Protein AF-A0A662S232-F1 (afdb_monomer_lite)

Structure (mmCIF, N/CA/C/O backbone):
data_AF-A0A662S232-F1
#
_entry.id   AF-A0A662S232-F1
#
loop_
_atom_site.group_PDB
_atom_site.id
_atom_site.type_s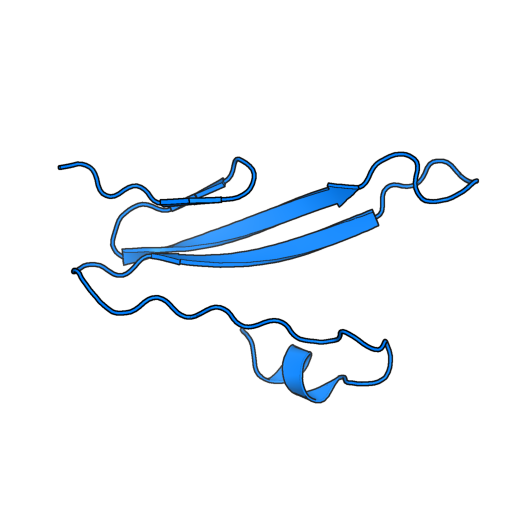ymbol
_atom_site.label_atom_id
_atom_site.label_alt_id
_atom_site.label_comp_id
_atom_site.label_asym_id
_atom_site.label_entity_id
_atom_site.label_seq_id
_atom_site.pdbx_PDB_ins_code
_atom_site.Cartn_x
_atom_site.Cartn_y
_atom_site.Cartn_z
_atom_site.occupancy
_atom_site.B_iso_or_equiv
_atom_site.auth_seq_id
_atom_site.auth_comp_id
_atom_site.auth_asym_id
_atom_site.auth_atom_id
_atom_site.pdbx_PDB_model_num
ATOM 1 N N . MET A 1 1 ? -6.078 7.554 24.759 1.00 52.59 1 MET A N 1
ATOM 2 C CA . MET A 1 1 ? -4.865 7.744 23.936 1.00 52.59 1 MET A CA 1
ATOM 3 C C . MET A 1 1 ? -5.320 7.956 22.509 1.00 52.59 1 MET A C 1
ATOM 5 O O . MET A 1 1 ? -6.179 7.200 22.072 1.00 52.59 1 MET A O 1
ATOM 9 N N . GLU A 1 2 ? -4.808 8.971 21.814 1.00 64.06 2 GLU A N 1
ATOM 10 C CA . GLU A 1 2 ? -4.985 9.051 20.360 1.00 64.06 2 GLU A CA 1
ATOM 11 C C . GLU A 1 2 ? -4.380 7.795 19.728 1.00 64.06 2 GLU A C 1
ATOM 13 O O . GLU A 1 2 ? -3.203 7.500 19.929 1.00 64.06 2 GLU A O 1
ATOM 18 N N . ARG A 1 3 ? -5.205 7.030 19.011 1.00 84.62 3 ARG A N 1
ATOM 19 C CA . ARG A 1 3 ? -4.810 5.804 18.302 1.00 84.62 3 ARG A CA 1
ATOM 20 C C . ARG A 1 3 ? -4.719 6.070 16.806 1.00 84.62 3 ARG A C 1
ATOM 22 O O . ARG A 1 3 ? -5.255 5.327 15.991 1.00 84.62 3 ARG A O 1
ATOM 29 N N . ASN A 1 4 ? -4.084 7.181 16.459 1.00 94.56 4 ASN A N 1
ATOM 30 C CA . ASN A 1 4 ? -3.877 7.548 15.070 1.00 94.56 4 ASN A CA 1
ATOM 31 C C . ASN A 1 4 ? -2.804 6.618 14.491 1.00 94.56 4 ASN A C 1
ATOM 33 O O . AS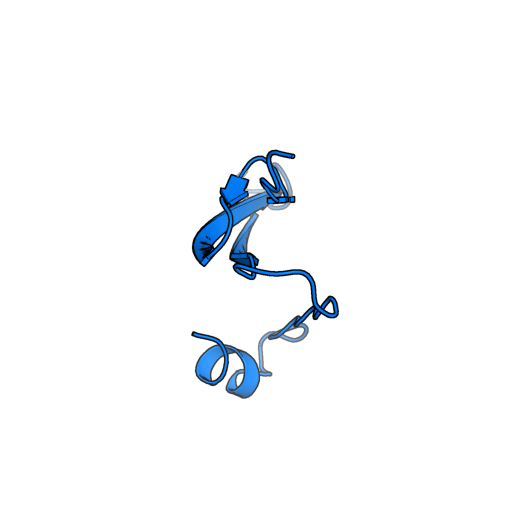N A 1 4 ? -1.675 6.580 14.984 1.00 94.56 4 ASN A O 1
ATOM 37 N N . LEU A 1 5 ? -3.159 5.853 13.463 1.00 95.06 5 LEU A N 1
ATOM 38 C CA . LEU A 1 5 ? -2.235 4.984 12.751 1.00 95.06 5 LEU A CA 1
ATOM 39 C C . LEU A 1 5 ? -1.576 5.777 11.628 1.00 95.06 5 LEU A C 1
ATOM 41 O O . LEU A 1 5 ? -2.267 6.288 10.753 1.00 95.06 5 LEU A O 1
ATOM 45 N N . LYS A 1 6 ? -0.245 5.872 11.641 1.00 96.00 6 LYS A N 1
ATOM 46 C CA . LYS A 1 6 ? 0.517 6.573 10.606 1.00 96.00 6 LYS A CA 1
ATOM 47 C C . LYS A 1 6 ? 1.363 5.600 9.792 1.00 96.00 6 LYS A C 1
ATOM 49 O O . LYS A 1 6 ? 2.276 4.988 10.340 1.00 96.00 6 LYS A O 1
ATOM 54 N N . ILE A 1 7 ? 1.100 5.507 8.490 1.00 94.88 7 ILE A N 1
ATOM 55 C CA . ILE A 1 7 ? 1.839 4.670 7.532 1.00 94.88 7 ILE A CA 1
ATOM 56 C C . ILE A 1 7 ? 2.234 5.535 6.337 1.00 94.88 7 ILE A C 1
ATOM 58 O O . ILE A 1 7 ? 1.395 6.225 5.768 1.00 94.88 7 ILE A O 1
ATOM 62 N N . ALA A 1 8 ? 3.523 5.531 5.985 1.00 94.00 8 ALA A N 1
ATOM 63 C CA . ALA A 1 8 ? 4.076 6.286 4.853 1.00 94.00 8 ALA A CA 1
ATOM 64 C C . ALA A 1 8 ? 3.605 7.758 4.771 1.00 94.00 8 ALA A C 1
ATOM 66 O O . ALA A 1 8 ? 3.321 8.284 3.703 1.00 94.00 8 ALA A O 1
ATOM 67 N N . GLY A 1 9 ? 3.499 8.431 5.921 1.00 94.81 9 GLY A N 1
ATOM 68 C CA . GLY A 1 9 ? 3.070 9.833 5.992 1.00 94.81 9 GLY A CA 1
ATOM 69 C C . GLY A 1 9 ? 1.554 10.054 6.017 1.00 94.81 9 GLY A C 1
ATOM 70 O O . GLY A 1 9 ? 1.134 11.143 6.401 1.00 94.81 9 GLY A O 1
ATOM 71 N N . VAL A 1 10 ? 0.746 9.034 5.721 1.00 97.81 10 VAL A N 1
ATOM 72 C CA . VAL A 1 10 ? -0.720 9.072 5.809 1.00 97.81 10 VAL A CA 1
ATOM 73 C C . VAL A 1 10 ? -1.169 8.658 7.204 1.00 97.81 10 VAL A C 1
ATOM 75 O O . VAL A 1 10 ? -0.677 7.672 7.752 1.00 97.81 10 VAL A O 1
ATOM 78 N N . THR A 1 11 ? -2.095 9.421 7.781 1.00 97.38 11 THR A N 1
ATOM 79 C CA . THR A 1 11 ? -2.646 9.173 9.117 1.00 97.38 11 THR A CA 1
ATOM 80 C C . THR A 1 11 ? -4.102 8.735 9.004 1.00 97.38 11 THR A C 1
ATOM 82 O O . THR A 1 11 ? -4.876 9.387 8.313 1.00 97.38 11 THR A O 1
ATOM 85 N N . ALA A 1 12 ? -4.464 7.666 9.709 1.00 97.50 12 ALA A N 1
ATOM 86 C CA . ALA A 1 12 ? -5.825 7.174 9.875 1.00 97.50 12 ALA A CA 1
ATOM 87 C C . ALA A 1 12 ? -6.227 7.260 11.352 1.00 97.50 12 ALA A C 1
ATOM 89 O O . ALA A 1 12 ? -5.570 6.677 12.220 1.00 97.50 12 ALA A O 1
ATOM 90 N N . THR A 1 13 ? -7.310 7.958 11.657 1.00 97.12 13 THR A N 1
ATOM 91 C CA . THR A 1 13 ? -7.917 7.995 12.992 1.00 97.12 13 THR A CA 1
ATOM 92 C C . THR A 1 13 ? -8.692 6.697 13.286 1.00 97.12 13 THR A C 1
ATOM 94 O O . THR A 1 13 ? -8.936 5.901 12.377 1.00 97.12 13 THR A O 1
ATOM 97 N N . PRO A 1 14 ? -9.048 6.398 14.547 1.00 96.81 14 PRO A N 1
ATOM 98 C CA . PRO A 1 14 ? -9.770 5.166 14.875 1.00 96.81 14 PRO A CA 1
ATOM 99 C C . PRO A 1 14 ? -11.115 5.045 14.147 1.00 96.81 14 PRO A C 1
ATOM 101 O O . PRO A 1 14 ? -11.955 5.940 14.226 1.00 96.81 14 PRO A O 1
ATOM 104 N N . GLY A 1 15 ? -11.344 3.911 13.485 1.00 96.31 15 GLY A N 1
ATOM 105 C CA . GLY A 1 15 ? -12.526 3.659 12.653 1.00 96.31 15 GLY A CA 1
ATOM 106 C C . GLY A 1 15 ? -12.431 4.219 11.229 1.00 96.31 15 GLY A C 1
ATOM 107 O O . GLY A 1 15 ? -13.377 4.064 10.459 1.00 96.31 15 GLY A O 1
ATOM 108 N N . GLU A 1 16 ? -11.319 4.863 10.870 1.00 97.38 16 GLU A N 1
ATOM 109 C CA . GLU A 1 16 ? -11.129 5.477 9.560 1.00 97.38 16 GLU A CA 1
ATOM 110 C C . GLU A 1 16 ? -10.543 4.496 8.538 1.00 97.38 16 GLU A C 1
ATOM 112 O O . GLU A 1 16 ? -9.623 3.720 8.822 1.00 97.38 16 GLU A O 1
ATOM 117 N N . ARG A 1 17 ? -11.055 4.595 7.307 1.00 96.75 17 ARG A N 1
ATOM 118 C CA . ARG A 1 17 ? -10.417 4.064 6.103 1.00 96.75 17 ARG A CA 1
ATOM 119 C C . ARG A 1 17 ? -9.808 5.231 5.333 1.00 96.75 17 ARG A C 1
ATOM 121 O O . ARG A 1 17 ? -10.528 6.153 4.962 1.00 96.75 17 ARG A O 1
ATOM 128 N N . THR A 1 18 ? -8.514 5.163 5.052 1.00 97.31 18 THR A N 1
ATOM 129 C CA . THR A 1 18 ? -7.802 6.179 4.266 1.00 97.31 18 THR A CA 1
ATOM 130 C C . THR A 1 18 ? -6.898 5.529 3.225 1.00 97.31 18 THR A C 1
ATOM 132 O O . THR A 1 18 ? -6.573 4.344 3.318 1.00 97.31 18 THR A O 1
ATOM 135 N N . TYR A 1 19 ? -6.507 6.310 2.226 1.00 97.19 19 TYR A N 1
ATOM 136 C CA . TYR A 1 19 ? -5.706 5.873 1.090 1.00 97.19 19 TYR A CA 1
ATOM 137 C C . TYR A 1 19 ? -4.393 6.636 1.078 1.00 97.19 19 TYR A C 1
ATOM 139 O O . TYR A 1 19 ? -4.334 7.813 1.437 1.00 97.19 19 TYR A O 1
ATOM 147 N N . GLY A 1 20 ? -3.338 5.964 0.647 1.00 96.81 20 GLY A N 1
ATOM 148 C CA . GLY A 1 20 ? -2.026 6.562 0.523 1.00 96.81 20 GLY A CA 1
ATOM 149 C C . GLY A 1 20 ? -1.256 6.012 -0.655 1.00 96.81 20 GLY A C 1
ATOM 150 O O . GLY A 1 20 ? -1.657 5.043 -1.298 1.00 96.81 20 GLY A O 1
ATOM 151 N N . VAL A 1 21 ? -0.131 6.660 -0.922 1.00 97.31 21 VAL A N 1
ATOM 152 C CA . VAL A 1 21 ? 0.795 6.279 -1.979 1.00 97.31 21 VAL A CA 1
ATOM 153 C C . VAL A 1 21 ? 2.202 6.314 -1.407 1.00 97.31 21 VAL A C 1
ATOM 155 O O . VAL A 1 21 ? 2.594 7.283 -0.756 1.00 97.31 21 VAL A O 1
ATOM 158 N N . VAL A 1 22 ? 2.964 5.251 -1.646 1.00 96.69 22 VAL A N 1
ATOM 159 C CA . VAL A 1 22 ? 4.418 5.275 -1.497 1.00 96.69 22 VAL A CA 1
ATOM 160 C C . VAL A 1 22 ? 5.013 5.650 -2.846 1.00 96.69 22 VAL A C 1
ATOM 162 O O . VAL A 1 22 ? 4.852 4.921 -3.823 1.00 96.69 22 VAL A O 1
ATOM 165 N N . THR A 1 23 ? 5.709 6.781 -2.894 1.00 96.19 23 THR A N 1
ATOM 166 C CA . THR A 1 23 ? 6.396 7.252 -4.099 1.00 96.19 23 THR A CA 1
ATOM 167 C C . THR A 1 23 ? 7.847 6.782 -4.089 1.00 96.19 23 THR A C 1
ATOM 169 O O . THR A 1 23 ? 8.611 7.111 -3.180 1.00 96.19 23 THR A O 1
ATOM 172 N N . VAL A 1 24 ? 8.245 6.041 -5.120 1.00 95.81 24 VAL A N 1
ATOM 173 C CA . VAL A 1 24 ? 9.637 5.670 -5.385 1.00 95.81 24 VAL A CA 1
ATOM 174 C C . VAL A 1 24 ? 10.150 6.542 -6.525 1.00 95.81 24 VAL A C 1
ATOM 176 O O . VAL A 1 24 ? 9.914 6.277 -7.706 1.00 95.81 24 VAL A O 1
ATOM 179 N N . SER A 1 25 ? 10.835 7.621 -6.160 1.00 95.69 25 SER A N 1
ATOM 180 C CA . SER A 1 25 ? 11.434 8.550 -7.118 1.00 95.69 25 SER A CA 1
ATOM 181 C C . SER A 1 25 ? 12.677 7.955 -7.780 1.00 95.69 25 SER A C 1
ATOM 183 O O . SER A 1 25 ? 13.404 7.179 -7.161 1.00 95.69 25 SER A O 1
ATOM 185 N N . ASN A 1 26 ? 12.966 8.389 -9.010 1.00 94.31 26 ASN A N 1
ATOM 186 C CA . ASN A 1 26 ? 14.185 8.040 -9.755 1.00 94.31 26 ASN A CA 1
ATOM 187 C C . ASN A 1 26 ? 14.383 6.530 -9.988 1.00 94.31 26 ASN A C 1
ATOM 189 O O . ASN A 1 26 ? 15.518 6.071 -10.109 1.00 94.31 26 ASN A O 1
ATOM 193 N N . LEU A 1 27 ? 13.295 5.754 -10.035 1.00 95.25 27 LEU A N 1
ATOM 194 C CA . LEU A 1 27 ? 13.363 4.335 -10.382 1.00 95.25 27 LEU A CA 1
ATOM 195 C C . LEU A 1 27 ? 13.559 4.137 -11.889 1.00 95.25 27 LEU A C 1
ATOM 197 O O . LEU A 1 27 ? 14.374 3.320 -12.314 1.00 95.25 27 LEU A O 1
ATOM 201 N N . PHE A 1 28 ? 12.802 4.883 -12.692 1.00 94.94 28 PHE A N 1
ATOM 202 C CA . PHE A 1 28 ? 12.832 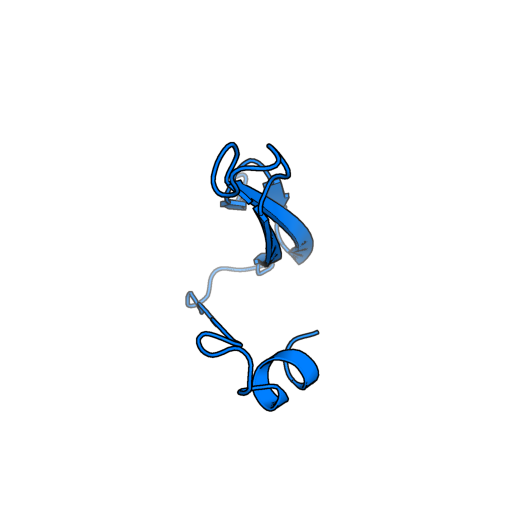4.788 -14.145 1.00 94.94 28 PHE A CA 1
ATOM 203 C C . PHE A 1 28 ? 13.779 5.828 -14.751 1.00 94.94 28 PHE A C 1
ATOM 205 O O . PHE A 1 28 ? 13.955 6.930 -14.229 1.00 94.94 28 PHE A O 1
ATOM 212 N N . ALA A 1 29 ? 14.398 5.468 -15.878 1.00 95.81 29 ALA A N 1
ATOM 213 C CA . ALA A 1 29 ? 15.378 6.311 -16.567 1.00 95.81 29 ALA A CA 1
ATOM 214 C C . ALA A 1 29 ? 14.771 7.593 -17.169 1.00 95.81 29 ALA A C 1
ATOM 216 O O . ALA A 1 29 ? 15.500 8.536 -17.466 1.00 95.81 29 ALA A O 1
ATOM 217 N N . ASP A 1 30 ? 13.450 7.633 -17.343 1.00 96.25 30 ASP A N 1
ATOM 218 C CA . ASP A 1 30 ? 12.691 8.794 -17.816 1.00 96.25 30 ASP A CA 1
ATOM 219 C C . ASP A 1 30 ? 12.342 9.791 -16.693 1.00 96.25 30 ASP A C 1
ATOM 221 O O . ASP A 1 30 ? 11.724 10.825 -16.948 1.00 96.25 30 ASP A O 1
ATOM 225 N N . GLY A 1 31 ? 12.741 9.494 -15.452 1.00 94.44 31 GLY A N 1
ATOM 226 C CA . GLY A 1 31 ? 12.481 10.326 -14.282 1.00 94.44 31 GLY A CA 1
ATOM 227 C C . GLY A 1 31 ? 11.050 10.242 -13.751 1.00 94.44 31 GLY A C 1
ATOM 228 O O . GLY A 1 31 ? 10.744 10.926 -12.772 1.00 94.44 31 GLY A O 1
ATOM 229 N N . GLN A 1 32 ? 10.175 9.420 -14.340 1.00 96.19 32 GLN A N 1
ATOM 230 C CA . GLN A 1 32 ? 8.846 9.191 -13.781 1.00 96.19 32 GLN A CA 1
ATOM 231 C C . GLN A 1 32 ? 8.962 8.411 -12.460 1.00 96.19 32 GLN A C 1
ATOM 233 O O . GLN A 1 32 ? 9.749 7.461 -12.361 1.00 96.19 32 GLN A O 1
ATOM 238 N N . PRO A 1 33 ? 8.211 8.797 -11.414 1.00 96.19 33 PRO A N 1
ATOM 239 C CA . PRO A 1 33 ? 8.168 8.024 -10.184 1.00 96.19 33 PRO A CA 1
ATOM 240 C C . PRO A 1 33 ? 7.329 6.755 -10.367 1.00 96.19 33 PRO A C 1
ATOM 242 O O . PRO A 1 33 ? 6.373 6.728 -11.140 1.00 96.19 33 PRO A O 1
ATOM 245 N N . LEU A 1 34 ? 7.645 5.715 -9.595 1.00 95.75 34 LEU A N 1
ATOM 246 C CA . LEU A 1 34 ? 6.711 4.616 -9.358 1.00 95.75 34 LEU A CA 1
ATOM 247 C C . LEU A 1 34 ? 5.850 4.952 -8.139 1.00 95.75 34 LEU A C 1
ATOM 249 O O . LEU A 1 34 ? 6.378 5.249 -7.067 1.00 95.75 34 LEU A O 1
ATOM 253 N N . GLU A 1 35 ? 4.535 4.860 -8.290 1.00 95.88 35 GLU A N 1
ATOM 254 C CA . GLU A 1 35 ? 3.569 5.063 -7.212 1.00 95.88 35 GLU A CA 1
ATOM 255 C C . GLU A 1 35 ? 2.945 3.727 -6.807 1.00 95.88 35 GLU A C 1
ATOM 257 O O . GLU A 1 35 ? 2.329 3.044 -7.623 1.00 95.88 35 GLU A O 1
ATOM 262 N N . ILE A 1 36 ? 3.116 3.343 -5.539 1.00 95.25 36 ILE A N 1
ATOM 263 C CA . ILE A 1 36 ? 2.548 2.114 -4.975 1.00 95.25 36 ILE A CA 1
ATOM 264 C C . ILE A 1 36 ? 1.383 2.509 -4.057 1.00 95.25 36 ILE A C 1
ATOM 266 O O . ILE A 1 36 ? 1.631 3.037 -2.965 1.00 95.25 36 ILE A O 1
ATOM 270 N N . PRO A 1 37 ? 0.122 2.300 -4.475 1.00 95.06 37 PRO A N 1
ATOM 271 C CA . PRO A 1 37 ? -1.036 2.655 -3.668 1.00 95.06 37 PRO A CA 1
ATOM 272 C C . PRO A 1 37 ? -1.230 1.672 -2.509 1.00 95.06 37 PRO A C 1
ATOM 274 O O . PRO A 1 37 ? -0.938 0.481 -2.621 1.00 95.06 37 PRO A O 1
ATOM 277 N N . PHE A 1 38 ? -1.770 2.164 -1.399 1.00 95.94 38 PHE A N 1
ATOM 278 C CA . PHE A 1 38 ? -2.180 1.342 -0.265 1.00 95.94 38 PHE A CA 1
ATOM 279 C C . PHE A 1 38 ? -3.428 1.907 0.419 1.00 95.94 38 PHE A C 1
ATOM 281 O O . PHE A 1 38 ? -3.758 3.089 0.297 1.00 95.94 38 PHE A O 1
ATOM 288 N N . ILE A 1 39 ? -4.102 1.048 1.182 1.00 96.50 39 ILE A N 1
ATOM 289 C CA . ILE A 1 39 ? -5.261 1.390 2.010 1.00 96.50 39 ILE A CA 1
ATOM 290 C C . ILE A 1 39 ? -4.880 1.142 3.469 1.00 96.50 39 ILE A C 1
ATOM 292 O O . ILE A 1 39 ? -4.312 0.101 3.795 1.00 96.50 39 ILE A O 1
ATOM 296 N N . ILE A 1 40 ? -5.213 2.076 4.357 1.00 97.19 40 ILE A N 1
ATOM 297 C CA . ILE A 1 40 ? -5.185 1.857 5.804 1.00 97.19 40 ILE A CA 1
ATOM 298 C C . ILE A 1 40 ? -6.627 1.701 6.272 1.00 97.19 40 ILE A C 1
ATOM 300 O O . ILE A 1 40 ? -7.460 2.570 6.019 1.00 97.19 40 ILE A O 1
ATOM 304 N N . MET A 1 41 ? -6.909 0.620 6.994 1.00 96.25 41 MET A N 1
ATOM 305 C CA . MET A 1 41 ? -8.147 0.460 7.753 1.00 96.25 41 MET A CA 1
ATOM 306 C C . MET A 1 41 ? -7.777 0.419 9.233 1.00 96.25 41 MET A C 1
ATOM 308 O O . MET A 1 41 ? -7.235 -0.578 9.709 1.00 96.25 41 MET A O 1
ATOM 312 N N . ASN A 1 42 ? -8.011 1.520 9.947 1.00 97.06 42 ASN A N 1
ATOM 313 C CA . ASN A 1 42 ? -7.727 1.596 11.374 1.00 97.06 42 ASN A CA 1
ATOM 314 C C . ASN A 1 42 ? -8.973 1.181 12.157 1.00 97.06 42 ASN A C 1
ATOM 316 O O . ASN A 1 42 ? -10.011 1.840 12.087 1.00 97.06 42 ASN A O 1
ATOM 320 N N . GLY A 1 43 ? -8.882 0.072 12.892 1.00 95.69 43 GLY A N 1
ATOM 321 C CA . GLY A 1 43 ? -9.972 -0.403 13.737 1.00 95.69 43 GLY A CA 1
ATOM 322 C C . GLY A 1 43 ? -10.423 0.662 14.742 1.00 95.69 43 GLY A C 1
ATOM 323 O O . GLY A 1 43 ? -9.651 1.514 15.179 1.00 95.69 43 GLY A O 1
ATOM 324 N N . ARG A 1 44 ? -11.703 0.629 15.122 1.00 95.06 44 ARG A N 1
ATOM 325 C CA . ARG A 1 44 ? -12.224 1.519 16.173 1.00 95.06 44 ARG A CA 1
ATOM 326 C C . ARG A 1 44 ? -11.714 1.123 17.565 1.00 95.06 44 ARG A C 1
ATOM 328 O O . ARG A 1 44 ? -11.552 1.980 18.430 1.00 95.06 44 ARG A O 1
ATOM 335 N N . GLU A 1 45 ? -11.469 -0.168 17.762 1.00 94.38 45 GLU A N 1
ATOM 336 C CA . GLU A 1 45 ? -11.036 -0.793 19.014 1.00 94.38 45 GLU A CA 1
ATOM 337 C C . GLU A 1 45 ? -9.744 -1.594 18.789 1.00 94.38 45 GLU A C 1
ATOM 339 O O . GLU A 1 45 ? -9.305 -1.756 17.649 1.00 94.38 45 GLU A O 1
ATOM 344 N N . ASP A 1 46 ? -9.119 -2.075 19.868 1.00 92.31 46 ASP A N 1
ATOM 345 C CA . ASP A 1 46 ? -7.922 -2.913 19.736 1.00 92.31 46 ASP A CA 1
ATOM 346 C C . ASP A 1 46 ? -8.263 -4.245 19.071 1.00 92.31 46 ASP A C 1
ATOM 348 O O . ASP A 1 46 ? -9.270 -4.881 19.380 1.00 92.31 46 ASP A O 1
ATOM 352 N N . GLY A 1 47 ? -7.381 -4.690 18.185 1.00 93.25 47 GLY A N 1
ATOM 353 C CA . GLY A 1 47 ? -7.546 -5.927 17.445 1.00 93.25 47 GLY A CA 1
ATOM 354 C C . GLY A 1 47 ? -6.228 -6.400 16.839 1.00 93.25 47 GLY A C 1
ATOM 355 O O . GLY A 1 47 ? -5.191 -5.747 16.998 1.00 93.25 47 GLY A O 1
ATOM 356 N N . PRO A 1 48 ? -6.244 -7.559 16.165 1.00 96.06 48 PRO A N 1
ATOM 357 C CA . PRO A 1 48 ? -5.072 -8.070 15.478 1.00 96.06 48 PRO A CA 1
ATOM 358 C C . PRO A 1 48 ? -4.691 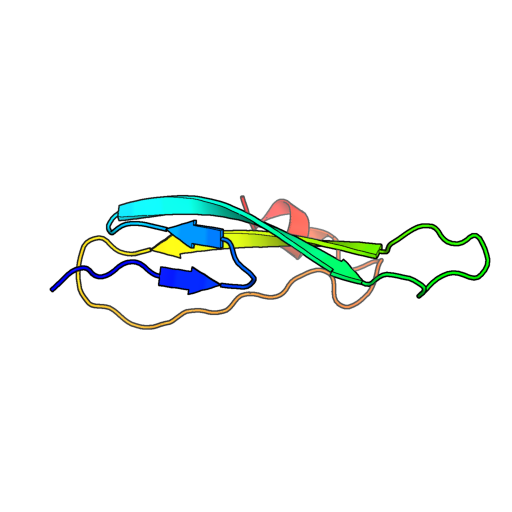-7.179 14.293 1.00 96.06 48 PRO A C 1
ATOM 360 O O . PRO A 1 48 ? -5.528 -6.513 13.687 1.00 96.06 48 PRO A O 1
ATOM 363 N N . TRP A 1 49 ? -3.413 -7.228 13.934 1.00 95.38 49 TRP A N 1
ATOM 364 C CA . TRP A 1 49 ? -2.898 -6.586 12.732 1.00 95.38 49 TRP A CA 1
ATOM 365 C C . TRP A 1 49 ? -2.991 -7.544 11.551 1.00 95.38 49 TRP A C 1
ATOM 367 O O . TRP A 1 49 ? -2.641 -8.718 11.669 1.00 95.38 49 TRP A O 1
ATOM 377 N N . LEU A 1 50 ? -3.424 -7.024 10.407 1.00 95.56 50 LEU A N 1
ATOM 378 C CA . LEU A 1 50 ? -3.462 -7.750 9.147 1.00 95.56 50 LEU A CA 1
ATOM 379 C C . LEU A 1 50 ? -2.753 -6.920 8.081 1.00 95.56 50 LEU A C 1
ATOM 381 O O . LEU A 1 50 ? -3.057 -5.744 7.896 1.00 95.56 50 LEU A O 1
ATOM 385 N N . TYR A 1 51 ? -1.820 -7.553 7.379 1.00 95.50 51 TYR A N 1
ATOM 386 C CA . TYR A 1 51 ? -1.154 -6.989 6.215 1.00 95.50 51 TYR A CA 1
ATOM 387 C C . TYR A 1 51 ? -1.489 -7.849 5.003 1.00 95.50 51 TYR A C 1
ATOM 389 O O . TYR A 1 51 ? -1.311 -9.067 5.036 1.00 95.50 51 TYR A O 1
ATOM 397 N N . ILE A 1 52 ? -1.983 -7.208 3.948 1.00 94.81 52 ILE A N 1
ATOM 398 C CA . ILE A 1 52 ? -2.316 -7.855 2.684 1.00 94.81 52 ILE A CA 1
ATOM 399 C C . ILE A 1 52 ? -1.505 -7.162 1.597 1.00 94.81 52 ILE A C 1
ATOM 401 O O . ILE A 1 52 ? -1.623 -5.954 1.405 1.00 94.81 52 ILE A O 1
ATOM 405 N N . GLN A 1 53 ? -0.710 -7.944 0.878 1.00 93.88 53 GLN A N 1
ATOM 406 C CA . GLN A 1 53 ? -0.038 -7.523 -0.343 1.00 93.88 53 GLN A CA 1
ATOM 407 C C . GLN A 1 53 ? -0.618 -8.322 -1.504 1.00 93.88 53 GLN A C 1
ATOM 409 O O . GLN A 1 53 ? -0.778 -9.539 -1.407 1.00 93.88 53 GLN A O 1
ATOM 414 N N . 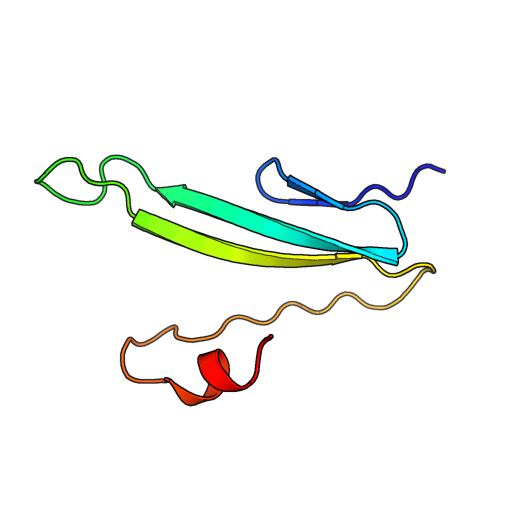VAL A 1 54 ? -0.903 -7.637 -2.604 1.00 94.25 54 VAL A N 1
ATOM 415 C CA . VAL A 1 54 ? -1.404 -8.239 -3.842 1.00 94.25 54 VAL A CA 1
ATOM 416 C C . VAL A 1 54 ? -0.549 -7.795 -5.025 1.00 94.25 54 VAL A C 1
ATOM 418 O O . VAL A 1 54 ? 0.228 -6.850 -4.898 1.00 94.25 54 VAL A O 1
ATOM 421 N N . ALA A 1 55 ? -0.683 -8.492 -6.156 1.00 92.31 55 ALA A N 1
ATOM 422 C CA . ALA A 1 55 ? 0.023 -8.201 -7.406 1.00 92.31 55 ALA A CA 1
ATOM 423 C C . ALA A 1 55 ? 1.553 -8.104 -7.264 1.00 92.31 55 ALA A C 1
ATOM 425 O O . ALA A 1 55 ? 2.183 -7.190 -7.793 1.00 92.31 55 ALA A O 1
ATOM 426 N N . GLN A 1 56 ? 2.167 -9.068 -6.565 1.00 93.44 56 GLN A N 1
ATOM 427 C CA . GLN A 1 56 ? 3.629 -9.160 -6.535 1.00 93.44 56 GLN A CA 1
ATOM 428 C C . GLN A 1 56 ? 4.187 -9.438 -7.934 1.00 93.44 56 GLN A C 1
ATOM 430 O O . GLN A 1 56 ? 5.219 -8.883 -8.313 1.00 93.44 56 GLN A O 1
ATOM 435 N N . HIS A 1 57 ? 3.493 -10.276 -8.705 1.00 94.19 57 HIS A N 1
ATOM 436 C CA . HIS A 1 57 ? 3.740 -10.436 -10.130 1.00 94.19 57 HIS A CA 1
ATOM 437 C C . HIS A 1 57 ? 2.657 -9.709 -10.941 1.00 94.19 57 HIS A C 1
ATOM 439 O O . HIS A 1 57 ? 1.481 -9.740 -10.569 1.00 94.19 57 HIS A O 1
ATOM 445 N N . PRO A 1 58 ? 3.009 -9.106 -12.094 1.00 89.44 58 PRO A N 1
ATOM 446 C CA . PRO A 1 58 ? 2.098 -8.247 -12.858 1.00 89.44 58 PRO A CA 1
ATOM 447 C C . PRO A 1 58 ? 0.887 -8.983 -13.449 1.00 89.44 58 PRO A C 1
ATOM 449 O O . PRO A 1 58 ? -0.058 -8.350 -13.906 1.00 89.44 58 PRO A O 1
ATOM 452 N N . THR A 1 59 ? 0.902 -10.316 -13.460 1.00 93.44 59 THR A N 1
ATOM 453 C CA . THR A 1 59 ? -0.175 -11.151 -14.007 1.00 93.44 59 THR A CA 1
ATOM 454 C C . THR A 1 59 ? -1.126 -11.698 -12.937 1.00 93.44 59 THR A C 1
ATOM 456 O O . THR A 1 59 ? -2.106 -12.357 -13.275 1.00 93.44 59 THR A O 1
ATOM 459 N N . GLU A 1 60 ? -0.866 -11.453 -11.650 1.00 91.44 60 GLU A N 1
ATOM 460 C CA . GLU A 1 60 ? -1.674 -11.945 -10.522 1.00 91.44 60 GLU A CA 1
ATOM 461 C C . GLU A 1 60 ? -2.800 -10.961 -10.167 1.00 91.44 60 GLU A C 1
ATOM 463 O O . GLU A 1 60 ? -2.784 -10.297 -9.131 1.00 91.44 60 GLU A O 1
ATOM 468 N N . ILE A 1 61 ? -3.797 -10.859 -11.044 1.00 89.19 61 ILE A N 1
ATOM 469 C CA . ILE A 1 61 ? -4.820 -9.802 -10.966 1.00 89.19 61 ILE A CA 1
ATOM 470 C C . ILE A 1 61 ? -5.932 -10.059 -9.941 1.00 89.19 61 ILE A C 1
ATOM 472 O O . ILE A 1 61 ? -6.555 -9.119 -9.463 1.00 89.19 61 ILE A O 1
ATOM 476 N N . TRP A 1 62 ? -6.184 -11.310 -9.552 1.00 91.00 62 TRP A N 1
ATOM 477 C CA . TRP A 1 62 ? -7.342 -11.643 -8.706 1.00 91.00 62 TRP A CA 1
ATOM 478 C C . TRP A 1 62 ? -7.293 -10.990 -7.321 1.00 91.00 62 TRP A C 1
ATOM 480 O O . TRP A 1 62 ? -8.330 -10.637 -6.769 1.00 91.00 62 TRP A O 1
ATOM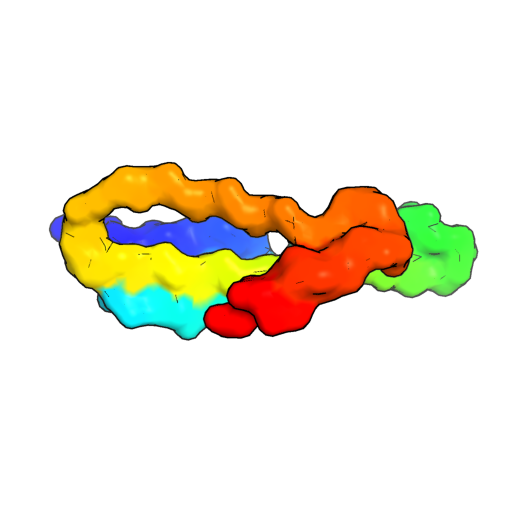 490 N N . GLY A 1 63 ? -6.089 -10.808 -6.768 1.00 89.75 63 GLY A N 1
ATOM 491 C CA . GLY A 1 63 ? -5.912 -10.100 -5.501 1.00 89.75 63 GLY A CA 1
ATOM 492 C C . GLY A 1 63 ? -6.252 -8.611 -5.604 1.00 89.75 63 GLY A C 1
ATOM 493 O O . GLY A 1 63 ? -6.809 -8.064 -4.659 1.00 89.75 63 GLY A O 1
ATOM 494 N N . LEU A 1 64 ? -5.976 -7.971 -6.747 1.00 87.62 64 LEU A N 1
ATOM 495 C CA . LEU A 1 64 ? -6.342 -6.569 -6.986 1.00 87.62 64 LEU A CA 1
ATOM 496 C C . LEU A 1 64 ? -7.862 -6.390 -7.040 1.00 87.62 64 LEU A C 1
ATOM 498 O O . LEU A 1 64 ? -8.376 -5.443 -6.461 1.00 87.62 64 LEU A O 1
ATOM 502 N N . GLU A 1 65 ? -8.579 -7.324 -7.669 1.00 88.81 65 GLU A N 1
ATOM 503 C CA . GLU A 1 65 ? -10.049 -7.300 -7.730 1.00 88.81 65 GLU A CA 1
ATOM 504 C C . GLU A 1 65 ? -10.702 -7.548 -6.358 1.00 88.81 65 GLU A C 1
ATOM 506 O O . GLU A 1 65 ? -11.797 -7.065 -6.080 1.00 88.81 65 GLU A O 1
ATOM 511 N N . GLY A 1 66 ? -10.045 -8.330 -5.494 1.00 88.81 66 GLY A N 1
ATOM 512 C CA . GLY A 1 66 ? -10.584 -8.719 -4.189 1.00 88.81 66 GLY A CA 1
ATOM 513 C C . GLY A 1 66 ? -10.360 -7.704 -3.065 1.00 88.81 66 GLY A C 1
ATOM 514 O O . GLY A 1 66 ? -11.035 -7.783 -2.038 1.00 88.81 66 GLY A O 1
ATOM 515 N N . VAL A 1 67 ? -9.415 -6.774 -3.223 1.00 85.00 67 VAL A N 1
ATOM 516 C CA . VAL A 1 67 ? -9.051 -5.789 -2.194 1.00 85.00 67 VAL A CA 1
ATOM 517 C C . VAL A 1 67 ? -9.598 -4.416 -2.596 1.00 85.00 67 VAL A C 1
ATOM 519 O O . VAL A 1 67 ? -9.014 -3.743 -3.439 1.00 85.00 67 VAL A O 1
ATOM 522 N N . TYR A 1 68 ? -10.709 -3.998 -1.972 1.00 63.56 68 TYR A N 1
ATOM 523 C CA . TYR A 1 68 ? -11.344 -2.684 -2.171 1.00 63.56 68 TYR A CA 1
ATOM 524 C C . TYR A 1 68 ? -11.640 -1.956 -0.854 1.00 63.56 68 TYR A C 1
ATOM 526 O O . TYR A 1 68 ? -12.124 -2.561 0.136 1.00 63.56 68 TYR A O 1
#

Sequence (68 aa):
MERNLKIAGVTATPGERTYGVVTVSNLFADGQPLEIPFIIMNGREDGPWLYIQVAQHPTEIWGLEGVY

Foldseek 3Di:
DFPWDDDQNDTAGAQDKDKDWDWAFPPDPVRDIDTDIDIDGHHNDDDDDDDDDFCPDVPRCPSVVVDD

Secondary structure (DSSP, 8-state):
----EEETTEEE-TT-EEEEEEEETT-STT-PPEEEEEEEE--SS----------SSTT--HHHHH--

Radius of gyration: 14.68 Å; chains: 1; bounding box: 28×22×42 Å

pLDDT: mean 92.99, std 7.71, range [52.59, 97.81]